Protein AF-Q3BT54-F1 (afdb_monomer)

Mean predicted aligned error: 18.48 Å

Structure (mmCIF, N/CA/C/O backbone):
data_AF-Q3BT54-F1
#
_entry.id   AF-Q3BT54-F1
#
loop_
_atom_site.group_PDB
_atom_site.id
_atom_site.type_symbol
_atom_site.label_atom_id
_atom_site.label_alt_id
_atom_site.label_comp_id
_atom_site.label_asym_id
_atom_site.label_entity_id
_atom_site.label_seq_id
_atom_site.pdbx_PDB_ins_code
_atom_site.Cartn_x
_atom_site.Cartn_y
_atom_site.Cartn_z
_atom_site.occupancy
_atom_site.B_iso_or_equiv
_atom_site.auth_seq_id
_atom_site.auth_comp_id
_atom_site.auth_asym_id
_atom_site.auth_atom_id
_atom_site.pdbx_PDB_model_num
ATOM 1 N N . MET A 1 1 ? 34.546 -23.340 -40.550 1.00 40.44 1 MET A N 1
ATOM 2 C CA . MET A 1 1 ? 34.397 -22.413 -39.408 1.00 40.44 1 MET A CA 1
ATOM 3 C C . MET A 1 1 ? 33.165 -21.555 -39.657 1.00 40.44 1 MET A C 1
ATOM 5 O O . MET A 1 1 ? 33.196 -20.710 -40.542 1.00 40.44 1 MET A O 1
ATOM 9 N N . GLN A 1 2 ? 32.051 -21.846 -38.985 1.00 49.09 2 GLN A N 1
ATOM 10 C CA . GLN A 1 2 ? 30.801 -21.098 -39.143 1.00 49.09 2 GLN A CA 1
ATOM 11 C C . GLN A 1 2 ? 30.918 -19.802 -38.326 1.00 49.09 2 GLN A C 1
ATOM 13 O O . GLN A 1 2 ? 31.061 -19.866 -37.109 1.00 49.09 2 GLN A O 1
ATOM 18 N N . GLN A 1 3 ? 30.904 -18.634 -38.974 1.00 56.16 3 GLN A N 1
ATOM 19 C CA . GLN A 1 3 ? 30.805 -17.361 -38.256 1.00 56.16 3 GLN A CA 1
ATOM 20 C C . GLN A 1 3 ? 29.418 -17.289 -37.603 1.00 56.16 3 GLN A C 1
ATOM 22 O O . GLN A 1 3 ? 28.403 -17.203 -38.295 1.00 56.16 3 GLN A O 1
ATOM 27 N N . SER A 1 4 ? 29.362 -17.360 -36.275 1.00 59.25 4 SER A N 1
ATOM 28 C CA . SER A 1 4 ? 28.161 -17.061 -35.499 1.00 59.25 4 SER A CA 1
ATOM 29 C C . SER A 1 4 ? 27.736 -15.622 -35.801 1.00 59.25 4 SER A C 1
ATOM 31 O O . SER A 1 4 ? 28.448 -14.685 -35.434 1.00 59.25 4 SER A O 1
ATOM 33 N N . ARG A 1 5 ? 26.599 -15.428 -36.485 1.00 67.94 5 ARG A N 1
ATOM 34 C CA . ARG A 1 5 ? 25.966 -14.105 -36.596 1.00 67.94 5 ARG A CA 1
ATOM 35 C C . ARG A 1 5 ? 25.713 -13.616 -35.172 1.00 67.94 5 ARG A C 1
ATOM 37 O O . ARG A 1 5 ? 24.869 -14.177 -34.480 1.00 67.94 5 ARG A O 1
ATOM 44 N N . LEU A 1 6 ? 26.472 -12.617 -34.725 1.00 74.62 6 LEU A N 1
ATOM 45 C CA . LEU A 1 6 ? 26.222 -11.964 -33.446 1.00 74.62 6 LEU A CA 1
ATOM 46 C C . LEU A 1 6 ? 24.801 -11.393 -33.473 1.00 74.62 6 LEU A C 1
ATOM 48 O O . LEU A 1 6 ? 24.475 -10.575 -34.332 1.00 74.62 6 LEU A O 1
ATOM 52 N N . TRP A 1 7 ? 23.961 -11.847 -32.547 1.00 77.25 7 TRP A N 1
ATOM 53 C CA . TRP A 1 7 ? 22.634 -11.292 -32.316 1.00 77.25 7 TRP A CA 1
ATOM 54 C C . TRP A 1 7 ? 22.782 -9.835 -31.857 1.00 77.25 7 TRP A C 1
ATOM 56 O O . TRP A 1 7 ? 23.311 -9.571 -30.780 1.00 77.25 7 TRP A O 1
ATOM 66 N N . ARG A 1 8 ? 22.374 -8.899 -32.722 1.00 78.88 8 ARG A N 1
ATOM 67 C CA . ARG A 1 8 ? 22.532 -7.437 -32.576 1.00 78.88 8 ARG A CA 1
ATOM 68 C C . ARG A 1 8 ? 21.182 -6.714 -32.729 1.00 78.88 8 ARG A C 1
ATOM 70 O O . ARG A 1 8 ? 21.063 -5.811 -33.557 1.00 78.88 8 ARG A O 1
ATOM 77 N N . PRO A 1 9 ? 20.118 -7.148 -32.029 1.00 80.94 9 PRO A N 1
ATOM 78 C CA . PRO A 1 9 ? 18.751 -6.698 -32.307 1.00 80.94 9 PRO A CA 1
ATOM 79 C C . PRO A 1 9 ? 18.585 -5.190 -32.109 1.00 80.94 9 PRO A C 1
ATOM 81 O O . PRO A 1 9 ? 17.837 -4.547 -32.837 1.00 80.94 9 PRO A O 1
ATOM 84 N N . TYR A 1 10 ? 19.317 -4.619 -31.156 1.00 86.12 10 TYR A N 1
ATOM 85 C CA . TYR A 1 10 ? 19.273 -3.204 -30.830 1.00 86.12 10 TYR A CA 1
ATOM 86 C C . TYR A 1 10 ? 20.053 -2.353 -31.845 1.00 86.12 10 TYR A C 1
ATOM 88 O O . TYR A 1 10 ? 19.569 -1.324 -32.318 1.00 86.12 10 TYR A O 1
ATOM 96 N N . GLU A 1 11 ? 21.242 -2.800 -32.252 1.00 88.44 11 GLU A N 1
ATOM 97 C CA . GLU A 1 11 ? 22.079 -2.091 -33.223 1.00 88.44 11 GLU A CA 1
ATOM 98 C C . GLU A 1 11 ? 21.520 -2.151 -34.651 1.00 88.4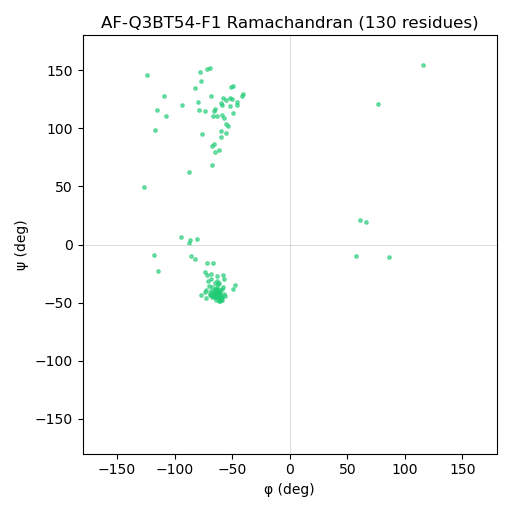4 11 GLU A C 1
ATOM 100 O O . GLU A 1 11 ? 21.915 -1.344 -35.494 1.00 88.44 11 GLU A O 1
ATOM 105 N N . THR A 1 12 ? 20.576 -3.058 -34.921 1.00 89.38 12 THR A N 1
ATOM 106 C CA . THR A 1 12 ? 19.809 -3.088 -36.176 1.00 89.38 12 THR A CA 1
ATOM 107 C 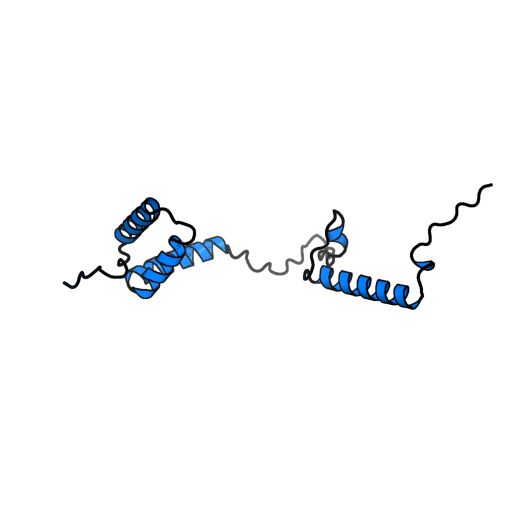C . THR A 1 12 ? 18.616 -2.130 -36.201 1.00 89.38 12 THR A C 1
ATOM 109 O O . THR A 1 12 ? 18.060 -1.894 -37.272 1.00 89.38 12 THR A O 1
ATOM 112 N N . LEU A 1 13 ? 18.215 -1.554 -35.060 1.00 88.19 13 LEU A N 1
ATOM 113 C CA . LEU A 1 13 ? 17.111 -0.591 -35.013 1.00 88.19 13 LEU A CA 1
ATOM 114 C C . LEU A 1 13 ? 17.494 0.729 -35.685 1.00 88.19 13 LEU A C 1
ATOM 116 O O . LEU A 1 13 ? 18.660 1.142 -35.669 1.00 88.19 13 LEU A O 1
ATOM 120 N N . ASN A 1 14 ? 16.477 1.417 -36.211 1.00 93.75 14 ASN A N 1
ATOM 121 C CA . ASN A 1 14 ? 16.591 2.790 -36.698 1.00 93.75 14 ASN A CA 1
ATOM 122 C C . ASN A 1 14 ? 17.249 3.677 -35.616 1.00 93.75 14 ASN A C 1
ATOM 124 O O . ASN A 1 14 ? 16.850 3.580 -34.451 1.00 93.75 14 ASN A O 1
ATOM 128 N N . PRO A 1 15 ? 18.216 4.548 -35.969 1.00 93.25 15 PRO A N 1
ATOM 129 C CA . PRO A 1 15 ? 18.877 5.439 -35.016 1.00 93.25 15 PRO A CA 1
ATOM 130 C C . PRO A 1 15 ? 17.932 6.230 -34.099 1.00 93.25 15 PRO A C 1
ATOM 132 O O . PRO A 1 15 ? 18.219 6.363 -32.913 1.00 93.25 15 PRO A O 1
ATOM 135 N N . ALA A 1 16 ? 16.790 6.705 -34.604 1.00 94.38 16 ALA A N 1
ATOM 136 C CA . ALA A 1 16 ? 15.820 7.446 -33.797 1.00 94.38 16 ALA A CA 1
ATOM 137 C C . ALA A 1 16 ? 15.135 6.554 -32.746 1.00 94.38 16 ALA A C 1
ATOM 139 O O . ALA A 1 16 ? 15.033 6.923 -31.581 1.00 94.38 16 ALA A O 1
ATOM 140 N N . VAL A 1 17 ? 14.736 5.339 -33.139 1.00 93.94 17 VAL A N 1
ATOM 141 C CA . VAL A 1 17 ? 14.136 4.343 -32.230 1.00 93.94 17 VAL A CA 1
ATOM 142 C C . VAL A 1 17 ? 15.148 3.905 -31.175 1.00 93.94 17 VAL A C 1
ATOM 144 O O . VAL A 1 17 ? 14.812 3.722 -30.009 1.00 93.94 17 VAL A O 1
ATOM 147 N N . ARG A 1 18 ? 16.409 3.772 -31.585 1.00 94.81 18 ARG A N 1
ATOM 148 C CA . ARG A 1 18 ? 17.522 3.450 -30.702 1.00 94.81 18 ARG A CA 1
ATOM 149 C C . ARG A 1 18 ? 17.692 4.506 -29.608 1.00 94.81 18 ARG A C 1
ATOM 151 O O . ARG A 1 18 ? 17.791 4.149 -28.440 1.00 94.81 18 ARG A O 1
ATOM 158 N N . LEU A 1 19 ? 17.686 5.784 -29.989 1.00 95.19 19 LEU A N 1
ATOM 159 C CA . LEU A 1 19 ? 17.779 6.900 -29.048 1.00 95.19 19 LEU A CA 1
ATOM 160 C C . LEU A 1 19 ? 16.595 6.908 -28.073 1.00 95.19 19 LEU A C 1
ATOM 162 O O . LEU A 1 19 ? 16.807 6.919 -26.866 1.00 95.19 19 LEU A O 1
ATOM 166 N N . GLN A 1 20 ? 15.370 6.790 -28.584 1.00 96.06 20 GLN A N 1
ATOM 167 C CA . GLN A 1 20 ? 14.166 6.754 -27.752 1.00 96.06 20 GLN A CA 1
ATOM 168 C C . GLN A 1 20 ? 14.182 5.588 -26.751 1.00 96.06 20 GLN A C 1
ATOM 170 O O . GLN A 1 20 ? 13.755 5.732 -25.609 1.00 96.06 20 GLN A O 1
ATOM 175 N N . MET A 1 21 ? 14.688 4.421 -27.158 1.00 94.94 21 MET A N 1
ATOM 176 C CA . MET A 1 21 ? 14.811 3.265 -26.272 1.00 94.94 21 MET A 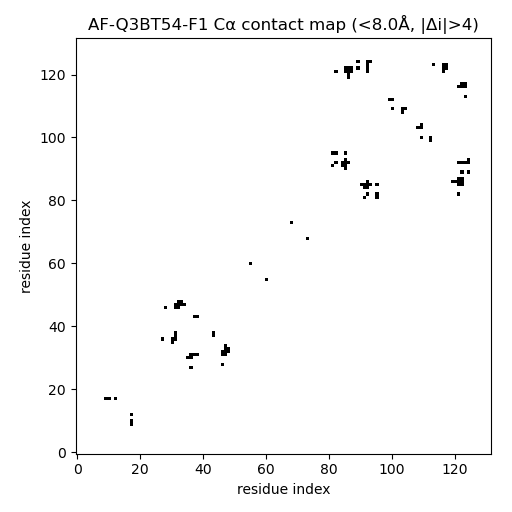CA 1
ATOM 177 C C . MET A 1 21 ? 15.844 3.497 -25.158 1.00 94.94 21 MET A C 1
ATOM 179 O O . MET A 1 21 ? 15.609 3.066 -24.030 1.00 94.94 21 MET A O 1
ATOM 183 N N . LEU A 1 22 ? 16.952 4.197 -25.438 1.00 95.06 22 LEU A N 1
ATOM 184 C CA . LEU A 1 22 ? 17.918 4.597 -24.403 1.00 95.06 22 LEU A CA 1
ATOM 185 C C . LEU A 1 22 ? 17.316 5.590 -23.420 1.00 95.06 22 LEU A C 1
ATOM 187 O O . LEU A 1 22 ? 17.494 5.432 -22.217 1.00 95.06 22 LEU A O 1
ATOM 191 N N . GLU A 1 23 ? 16.601 6.589 -23.928 1.00 96.31 23 GLU A N 1
ATOM 192 C CA . GLU A 1 23 ? 15.926 7.585 -23.099 1.00 96.31 23 GLU A CA 1
ATOM 193 C C . GLU A 1 23 ? 14.897 6.916 -22.189 1.00 96.31 23 GLU A C 1
ATOM 195 O O . GLU A 1 23 ? 14.936 7.103 -20.976 1.00 96.31 23 GLU A O 1
ATOM 200 N N . ALA A 1 24 ? 14.048 6.046 -22.744 1.00 95.31 24 ALA A N 1
ATOM 201 C CA . ALA A 1 24 ? 13.064 5.298 -21.971 1.00 95.31 24 ALA A CA 1
ATOM 202 C C . ALA A 1 24 ? 13.718 4.403 -20.905 1.00 95.31 24 ALA A C 1
ATOM 204 O O . ALA A 1 24 ? 13.239 4.347 -19.772 1.00 95.31 24 ALA A O 1
ATOM 205 N N . ALA A 1 25 ? 14.825 3.729 -21.238 1.00 93.75 25 ALA A N 1
ATOM 206 C CA . ALA A 1 25 ? 15.573 2.920 -20.280 1.00 93.75 25 ALA A CA 1
ATOM 207 C C . ALA A 1 25 ? 16.162 3.779 -19.149 1.00 93.75 25 ALA A C 1
ATOM 209 O O . ALA A 1 25 ? 16.036 3.412 -17.982 1.00 93.75 25 ALA A O 1
ATOM 210 N N . ALA A 1 26 ? 16.748 4.935 -19.473 1.00 94.31 26 ALA A N 1
ATOM 211 C CA . ALA A 1 26 ? 17.281 5.867 -18.484 1.00 94.31 26 ALA A CA 1
ATOM 212 C C . ALA A 1 26 ? 16.176 6.405 -17.561 1.00 94.31 26 ALA A C 1
ATOM 214 O O . ALA A 1 26 ? 16.323 6.362 -16.341 1.00 94.31 26 ALA A O 1
ATOM 215 N N . THR A 1 27 ? 15.039 6.831 -18.122 1.00 94.81 27 THR A N 1
ATOM 216 C CA . THR A 1 27 ? 13.882 7.291 -17.342 1.00 94.81 27 THR A CA 1
ATOM 217 C C . THR A 1 27 ? 13.353 6.195 -16.422 1.00 94.81 27 THR A C 1
ATOM 219 O O . THR A 1 27 ? 13.105 6.455 -15.248 1.00 94.81 27 THR A O 1
ATOM 222 N N . ALA A 1 28 ? 13.218 4.961 -16.916 1.00 91.81 28 ALA A N 1
ATOM 223 C CA . ALA A 1 28 ? 12.765 3.844 -16.096 1.00 91.81 28 ALA A CA 1
ATOM 224 C C . ALA A 1 28 ? 13.710 3.588 -14.913 1.00 91.81 28 ALA A C 1
ATOM 226 O O . ALA A 1 28 ? 13.235 3.433 -13.792 1.00 91.81 28 ALA A O 1
ATOM 227 N N . ILE A 1 29 ? 15.032 3.605 -15.130 1.00 90.75 29 ILE A N 1
ATOM 228 C CA . ILE A 1 29 ? 16.024 3.452 -14.053 1.00 90.75 29 ILE A CA 1
ATOM 229 C C . ILE A 1 29 ? 15.844 4.548 -12.994 1.00 90.75 29 ILE A C 1
ATOM 231 O O . ILE A 1 29 ? 15.747 4.224 -11.812 1.00 90.75 29 ILE A O 1
ATOM 235 N N . SER A 1 30 ? 15.712 5.815 -13.401 1.00 90.12 30 SER A N 1
ATOM 236 C CA . SER A 1 30 ? 15.491 6.927 -12.466 1.00 90.12 30 SER A CA 1
ATOM 237 C C . SER A 1 30 ? 14.196 6.781 -11.658 1.00 90.12 30 SER A C 1
ATOM 239 O O . SER A 1 30 ? 14.186 7.063 -10.463 1.00 90.12 30 SER A O 1
ATOM 241 N N . LEU A 1 31 ? 13.107 6.304 -12.271 1.00 91.00 31 LEU A N 1
ATOM 242 C CA . LEU A 1 31 ? 11.834 6.077 -11.573 1.00 91.00 31 LEU A CA 1
ATOM 243 C C . LEU A 1 31 ? 11.906 4.899 -10.585 1.00 91.00 31 LEU A C 1
ATOM 245 O O . LEU A 1 31 ? 11.308 4.949 -9.509 1.00 91.00 31 LEU A O 1
ATOM 249 N N . ILE A 1 32 ? 12.655 3.845 -10.921 1.00 90.31 32 ILE A N 1
ATOM 250 C CA . ILE A 1 32 ? 12.884 2.699 -10.028 1.00 90.31 32 ILE A CA 1
ATOM 251 C C . ILE A 1 32 ? 13.747 3.109 -8.827 1.00 90.31 32 ILE A C 1
ATOM 253 O O . ILE A 1 32 ? 13.486 2.689 -7.690 1.00 90.31 32 ILE A O 1
ATOM 257 N N . GLU A 1 33 ? 14.757 3.948 -9.063 1.00 86.25 33 GLU A N 1
ATOM 258 C CA . GLU A 1 33 ? 15.649 4.463 -8.026 1.00 86.25 33 GLU A CA 1
ATOM 259 C C . GLU A 1 33 ? 14.856 5.174 -6.919 1.00 86.25 33 GLU A C 1
ATOM 261 O O . GLU A 1 33 ? 15.049 4.875 -5.738 1.00 86.25 33 GLU A O 1
ATOM 266 N N . VAL A 1 34 ? 13.883 6.010 -7.300 1.00 87.44 34 VAL A N 1
ATOM 267 C CA . VAL A 1 34 ? 13.001 6.744 -6.372 1.00 87.44 34 VAL A CA 1
ATOM 268 C C . VAL A 1 34 ? 11.758 5.959 -5.925 1.00 87.44 34 VAL A C 1
ATOM 270 O O . VAL A 1 34 ? 10.940 6.489 -5.179 1.00 87.44 34 VAL A O 1
ATOM 273 N N . ARG A 1 35 ? 11.628 4.686 -6.331 1.00 84.94 35 ARG A N 1
ATOM 274 C CA . ARG A 1 35 ? 10.497 3.781 -6.020 1.00 84.94 35 ARG A CA 1
ATOM 275 C C . ARG A 1 35 ? 9.130 4.243 -6.534 1.00 84.94 35 ARG A C 1
ATOM 277 O O . ARG A 1 35 ? 8.115 3.758 -6.042 1.00 84.94 35 ARG A O 1
ATOM 284 N N . ASP A 1 36 ? 9.097 5.113 -7.537 1.00 88.75 36 ASP A N 1
ATOM 285 C CA . ASP A 1 36 ? 7.845 5.542 -8.173 1.00 88.75 36 ASP A CA 1
ATOM 286 C C . ASP A 1 36 ? 7.228 4.408 -9.011 1.00 88.75 36 ASP A C 1
ATOM 288 O O . ASP A 1 36 ? 6.011 4.239 -9.069 1.00 88.75 36 ASP A O 1
ATOM 292 N N . ILE A 1 37 ? 8.081 3.545 -9.580 1.00 87.50 37 ILE A N 1
ATOM 293 C CA . ILE A 1 37 ? 7.668 2.299 -10.234 1.00 87.50 37 ILE A CA 1
ATOM 294 C C . ILE A 1 37 ? 8.387 1.090 -9.629 1.00 87.50 37 ILE A C 1
ATOM 296 O O . ILE A 1 37 ? 9.556 1.157 -9.243 1.00 87.50 37 ILE A O 1
ATOM 300 N N . SER A 1 38 ? 7.687 -0.047 -9.577 1.00 84.25 38 SER A N 1
ATOM 301 C CA . SER A 1 38 ? 8.239 -1.323 -9.112 1.00 84.25 38 SER A CA 1
ATOM 302 C C . SER A 1 38 ? 8.439 -2.265 -10.302 1.00 84.25 38 SER A C 1
ATOM 304 O O . SER A 1 38 ? 7.449 -2.711 -10.892 1.00 84.25 38 SER A O 1
ATOM 306 N N . PRO A 1 39 ? 9.688 -2.561 -10.699 1.00 83.81 39 PRO A N 1
ATOM 307 C CA . PRO A 1 39 ? 9.932 -3.428 -11.836 1.00 83.81 39 PRO A CA 1
ATOM 308 C C . PRO A 1 39 ? 9.700 -4.897 -11.443 1.00 83.81 39 PRO A C 1
ATOM 310 O O . PRO A 1 39 ? 10.076 -5.312 -10.343 1.00 83.81 39 PRO A O 1
ATOM 313 N N . PRO A 1 40 ? 9.102 -5.714 -12.325 1.00 80.00 40 PRO A N 1
ATOM 314 C CA . PRO A 1 40 ? 8.998 -7.149 -12.104 1.00 80.00 40 PRO A CA 1
ATOM 315 C C . PRO A 1 40 ? 10.367 -7.828 -12.277 1.00 80.00 40 PRO A C 1
ATOM 317 O O . PRO A 1 40 ? 11.198 -7.390 -13.071 1.00 80.00 40 PRO A O 1
ATOM 320 N N . GLY A 1 41 ? 10.583 -8.943 -11.578 1.00 83.44 41 GLY A N 1
ATOM 321 C CA . GLY A 1 41 ? 11.764 -9.797 -11.744 1.00 83.44 41 GLY A CA 1
ATOM 322 C C . GLY A 1 41 ? 12.670 -9.866 -10.514 1.00 83.44 41 GLY A C 1
ATOM 323 O O . GLY A 1 41 ? 12.715 -8.963 -9.685 1.00 83.44 41 GLY A O 1
ATOM 324 N N . GLU A 1 42 ? 13.415 -10.965 -10.403 1.00 85.75 42 GLU A N 1
ATOM 325 C CA . GLU A 1 42 ? 14.260 -11.288 -9.241 1.00 85.75 42 GLU A CA 1
ATOM 326 C C . GLU A 1 42 ? 15.322 -10.214 -8.950 1.00 85.75 42 GLU A C 1
ATOM 328 O O . GLU A 1 42 ? 15.584 -9.865 -7.799 1.00 85.75 42 GLU A O 1
ATOM 333 N N . HIS A 1 43 ? 15.868 -9.624 -10.014 1.00 83.06 43 HIS A N 1
ATOM 334 C CA . HIS A 1 43 ? 16.958 -8.650 -9.963 1.00 83.06 43 HIS A CA 1
ATOM 335 C C . HIS A 1 43 ? 16.484 -7.191 -9.947 1.00 83.06 43 HIS A C 1
ATOM 337 O O . HIS A 1 43 ? 17.310 -6.283 -9.993 1.00 83.06 43 HIS A O 1
ATOM 343 N N . ALA A 1 44 ? 15.172 -6.945 -9.841 1.00 82.25 44 ALA A N 1
ATOM 344 C CA . ALA A 1 44 ? 14.575 -5.611 -9.710 1.00 82.25 44 ALA A CA 1
ATOM 345 C C . ALA A 1 44 ? 15.279 -4.745 -8.652 1.00 82.25 44 ALA A C 1
ATOM 347 O O . ALA A 1 44 ? 15.454 -3.539 -8.819 1.00 82.25 44 ALA A O 1
ATOM 348 N N . LYS A 1 45 ? 15.735 -5.401 -7.582 1.00 81.31 45 LYS A N 1
ATOM 349 C CA . LYS A 1 45 ? 16.414 -4.780 -6.448 1.00 81.31 45 LYS A CA 1
ATOM 350 C C . LYS A 1 45 ? 17.785 -4.182 -6.781 1.00 81.31 45 LYS A C 1
ATOM 352 O O . LYS A 1 45 ? 18.286 -3.414 -5.976 1.00 81.31 45 LYS A O 1
ATOM 357 N N . LEU A 1 46 ? 18.403 -4.515 -7.919 1.00 85.62 46 LEU A N 1
ATOM 358 C CA . LEU A 1 46 ? 19.703 -3.953 -8.323 1.00 85.62 46 LEU A CA 1
ATOM 359 C C . LEU A 1 46 ? 19.604 -2.500 -8.800 1.00 85.62 46 LEU A C 1
ATOM 361 O O . LEU A 1 46 ? 20.589 -1.776 -8.761 1.00 85.62 46 LEU A O 1
ATOM 365 N N . PHE A 1 47 ? 18.422 -2.081 -9.250 1.00 84.81 47 PHE A N 1
ATOM 366 C CA . PHE A 1 47 ? 18.155 -0.709 -9.696 1.00 84.81 47 PHE A CA 1
ATOM 367 C C . PHE A 1 47 ? 17.736 0.212 -8.547 1.00 84.81 47 PHE A C 1
ATOM 369 O O . PHE A 1 47 ? 17.398 1.375 -8.745 1.00 84.81 47 PHE A O 1
ATOM 376 N N . TRP A 1 48 ? 17.697 -0.327 -7.335 1.00 84.00 48 TRP A N 1
ATOM 377 C CA . TRP A 1 48 ? 17.465 0.446 -6.136 1.00 84.00 48 TRP A CA 1
ATOM 378 C C . TRP A 1 48 ? 18.740 1.174 -5.733 1.00 84.00 48 TRP A C 1
ATOM 380 O O . TRP A 1 48 ? 19.833 0.652 -5.937 1.00 84.00 48 TRP A O 1
ATOM 390 N N . SER A 1 49 ? 18.596 2.354 -5.121 1.00 76.94 49 SER A N 1
ATOM 391 C CA . SER A 1 49 ? 19.733 3.059 -4.529 1.00 76.94 49 SER A CA 1
ATOM 392 C C . SER A 1 49 ? 20.533 2.110 -3.644 1.00 76.94 49 SER A C 1
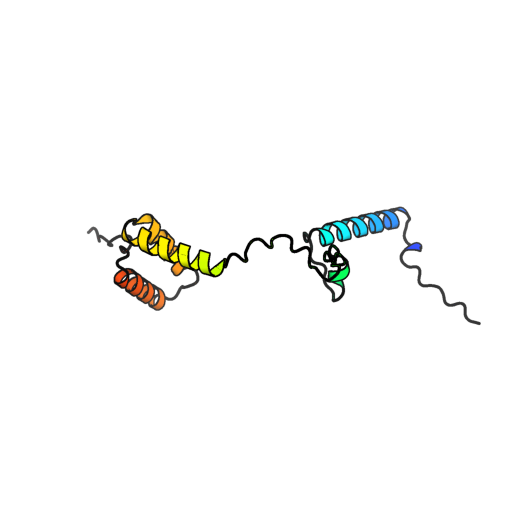ATOM 394 O O . SER A 1 49 ? 19.944 1.336 -2.877 1.00 76.94 49 SER A O 1
ATOM 396 N N . GLU A 1 50 ? 21.858 2.182 -3.772 1.00 72.88 50 GLU A N 1
ATOM 397 C CA . GLU A 1 50 ? 22.774 1.360 -2.994 1.00 72.88 50 GLU A CA 1
ATOM 398 C C . GLU A 1 50 ? 22.393 1.469 -1.508 1.00 72.88 50 GLU A C 1
ATOM 400 O O . GLU A 1 50 ? 22.266 2.584 -0.980 1.00 72.88 50 GLU A O 1
ATOM 405 N N . PRO A 1 51 ? 22.149 0.337 -0.820 1.00 67.62 51 PRO A N 1
ATOM 406 C CA . PRO A 1 51 ? 22.007 0.363 0.622 1.00 67.62 51 PRO A CA 1
ATOM 407 C C . PRO A 1 51 ? 23.276 1.006 1.154 1.00 67.62 51 PRO A C 1
ATOM 409 O O . PRO A 1 51 ? 24.351 0.524 0.827 1.00 67.62 51 PRO A O 1
ATOM 412 N N . GLN A 1 52 ? 23.161 2.082 1.931 1.00 65.81 52 GLN A N 1
ATOM 413 C CA . GLN A 1 52 ? 24.310 2.798 2.481 1.00 65.81 52 GLN A CA 1
ATOM 414 C C . GLN A 1 52 ? 25.124 1.865 3.393 1.00 65.81 52 GLN A C 1
ATOM 416 O O . GLN A 1 52 ? 24.993 1.882 4.616 1.00 65.81 52 GLN A O 1
ATOM 421 N N . THR A 1 53 ? 25.972 1.027 2.805 1.00 59.59 53 THR A N 1
ATOM 422 C CA . THR A 1 53 ? 26.986 0.230 3.476 1.00 59.59 53 THR A CA 1
ATOM 423 C C . THR A 1 53 ? 28.218 1.103 3.574 1.00 59.59 53 THR A C 1
ATOM 425 O O . THR A 1 53 ? 29.264 0.809 3.001 1.00 59.59 53 THR A O 1
ATOM 428 N N . GLY A 1 54 ? 28.087 2.222 4.291 1.00 57.81 54 GLY A N 1
ATOM 429 C CA . GLY A 1 54 ? 29.262 2.930 4.766 1.00 57.81 54 GLY A CA 1
ATOM 430 C C . GLY A 1 54 ? 30.127 1.907 5.490 1.00 5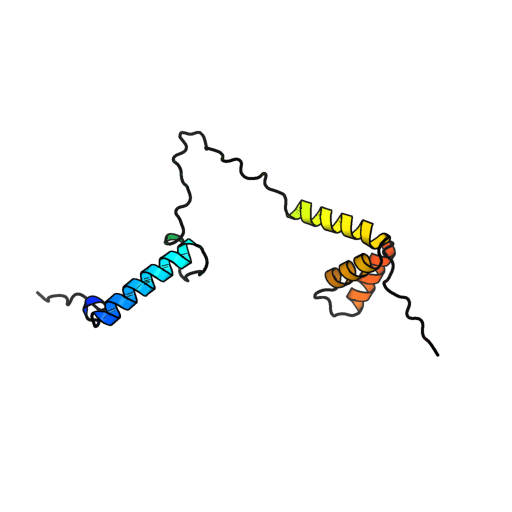7.81 54 GLY A C 1
ATOM 431 O O . GLY A 1 54 ? 29.623 1.176 6.344 1.00 57.81 54 GLY A O 1
ATOM 432 N N . PHE A 1 55 ? 31.396 1.792 5.104 1.00 55.41 55 PHE A N 1
ATOM 433 C CA . PHE A 1 55 ? 32.345 0.933 5.794 1.00 55.41 55 PHE A CA 1
ATOM 434 C C . PHE A 1 55 ? 32.421 1.428 7.240 1.00 55.41 55 PHE A C 1
ATOM 436 O O . PHE A 1 55 ? 33.055 2.436 7.550 1.00 55.41 55 PHE A O 1
ATOM 443 N N . THR A 1 56 ? 31.685 0.772 8.129 1.00 57.44 56 THR A N 1
ATOM 444 C CA . THR A 1 56 ? 31.753 1.068 9.551 1.00 57.44 56 THR A CA 1
ATOM 445 C C . THR A 1 56 ? 33.083 0.484 9.998 1.00 57.44 56 THR A C 1
ATOM 447 O O . THR A 1 56 ? 33.309 -0.717 9.869 1.00 57.44 56 THR A O 1
ATOM 450 N N . SER A 1 57 ? 34.020 1.331 10.425 1.00 53.84 57 SER A N 1
ATOM 451 C CA . SER A 1 57 ? 35.292 0.897 11.014 1.00 53.84 57 SER A CA 1
ATOM 452 C C . SER A 1 57 ? 34.997 0.226 12.360 1.00 53.84 57 SER A C 1
ATOM 454 O O . SER A 1 57 ? 35.166 0.844 13.403 1.00 53.84 57 SER A O 1
ATOM 456 N N . GLY A 1 58 ? 34.348 -0.946 12.353 1.00 54.75 58 GLY A N 1
ATOM 457 C CA . GLY A 1 58 ? 33.794 -1.648 13.524 1.00 54.75 58 GLY A CA 1
ATOM 458 C C . GLY A 1 58 ? 32.774 -0.864 14.370 1.00 54.75 58 GLY A C 1
ATOM 459 O O . GLY A 1 58 ? 32.126 -1.429 15.245 1.00 54.75 58 GLY A O 1
ATOM 460 N N . LEU A 1 59 ? 32.611 0.429 14.115 1.00 55.72 59 LEU A N 1
ATOM 461 C CA . LEU A 1 59 ? 31.765 1.364 14.823 1.00 55.72 59 LEU A CA 1
ATOM 462 C C . LEU A 1 59 ? 30.736 1.835 13.818 1.00 55.72 59 LEU A C 1
ATOM 464 O O . LEU A 1 59 ? 31.009 2.688 12.971 1.00 55.72 59 LEU A O 1
ATOM 468 N N . SER A 1 60 ? 29.557 1.222 13.883 1.00 51.53 60 SER A N 1
ATOM 469 C CA . SER A 1 60 ? 28.386 1.730 13.189 1.00 51.53 60 SER A CA 1
ATOM 470 C C . SER A 1 60 ? 28.270 3.212 13.507 1.00 51.53 60 SER A C 1
ATOM 472 O O . SER A 1 60 ? 27.998 3.567 14.655 1.00 51.53 60 SER A O 1
ATOM 474 N N . ALA A 1 61 ? 28.452 4.071 12.500 1.00 54.97 61 ALA A N 1
ATOM 475 C CA . ALA A 1 61 ? 27.956 5.435 12.542 1.00 54.97 61 ALA A CA 1
ATOM 476 C C . ALA A 1 61 ? 26.434 5.311 12.564 1.00 54.97 61 ALA A C 1
ATOM 478 O O . ALA A 1 61 ? 25.755 5.352 11.542 1.00 54.97 61 ALA A O 1
ATOM 479 N N . LYS A 1 62 ? 25.917 5.012 13.756 1.00 53.22 62 LYS A N 1
ATOM 480 C CA . LYS A 1 62 ? 24.511 5.016 14.087 1.00 53.22 62 LYS A CA 1
ATOM 481 C C . LYS A 1 62 ? 24.132 6.484 13.958 1.00 53.22 62 LYS A C 1
ATOM 483 O O . LYS A 1 62 ? 24.175 7.231 14.931 1.00 53.22 62 LYS A O 1
ATOM 488 N N . THR A 1 63 ? 23.782 6.906 12.741 1.00 56.41 63 THR A N 1
ATOM 489 C CA . THR A 1 63 ? 22.751 7.928 12.605 1.00 56.41 63 THR A CA 1
ATOM 490 C C . THR A 1 63 ? 21.692 7.541 13.629 1.00 56.41 63 THR A C 1
ATOM 492 O O . THR A 1 63 ? 21.357 6.349 13.698 1.00 56.41 63 THR A O 1
ATOM 495 N N . PRO A 1 64 ? 21.261 8.451 14.521 1.00 49.88 64 PRO A N 1
ATOM 496 C CA . PRO A 1 64 ? 20.172 8.142 15.420 1.00 49.88 64 PRO A CA 1
ATOM 497 C C . PRO A 1 64 ? 19.034 7.683 14.524 1.00 49.88 64 PRO A C 1
ATOM 499 O O . PRO A 1 64 ? 18.414 8.482 13.826 1.00 49.88 64 PRO A O 1
ATOM 502 N N . LYS A 1 65 ? 18.835 6.362 14.454 1.00 54.31 65 LYS A N 1
ATOM 503 C CA . LYS A 1 65 ? 17.618 5.784 13.925 1.00 54.31 65 LYS A CA 1
ATOM 504 C C . LYS A 1 65 ? 16.572 6.535 14.739 1.00 54.31 65 LYS A C 1
ATOM 506 O O . LYS A 1 65 ? 16.711 6.475 15.969 1.00 54.31 65 LYS A O 1
ATOM 511 N N . PRO A 1 66 ? 15.661 7.319 14.122 1.00 58.16 66 PRO A N 1
ATOM 512 C CA . PRO A 1 66 ? 14.567 7.892 14.892 1.00 58.16 66 PRO A CA 1
ATOM 513 C C . PRO A 1 66 ? 14.065 6.730 15.728 1.00 58.16 66 PRO A C 1
ATOM 515 O O . PRO A 1 66 ? 13.906 5.634 15.165 1.00 58.16 66 PRO A O 1
ATOM 518 N N . GLU A 1 67 ? 14.062 6.909 17.058 1.00 62.09 67 GLU A N 1
ATOM 519 C CA . GLU A 1 67 ? 13.735 5.829 17.990 1.00 62.09 67 GLU A CA 1
ATOM 520 C C . GLU A 1 67 ? 12.579 5.071 17.372 1.00 62.09 67 GLU A C 1
ATOM 522 O O . GLU A 1 67 ? 11.691 5.760 16.863 1.00 62.09 67 GLU A O 1
ATOM 527 N N . PRO A 1 68 ? 12.641 3.730 17.256 1.00 59.06 68 PRO A N 1
ATOM 528 C CA . PRO A 1 68 ? 11.586 2.980 16.606 1.00 59.06 68 PRO A CA 1
ATOM 529 C C . PRO A 1 68 ? 10.306 3.346 17.334 1.00 59.06 68 PRO A C 1
ATOM 531 O O . PRO A 1 68 ? 10.032 2.845 18.419 1.00 59.06 68 PRO A O 1
ATOM 534 N N . VAL A 1 69 ? 9.590 4.319 16.773 1.00 64.75 69 VAL A N 1
ATOM 535 C CA . VAL A 1 69 ? 8.334 4.771 17.307 1.00 64.75 69 VAL A CA 1
ATOM 536 C C . VAL A 1 69 ? 7.515 3.536 17.103 1.00 64.75 69 VAL A C 1
ATOM 538 O O . VAL A 1 69 ? 7.351 3.074 15.970 1.00 64.75 69 VAL A O 1
ATOM 541 N N . ASP A 1 70 ? 7.101 2.940 18.206 1.00 79.12 70 ASP A N 1
ATOM 542 C CA . ASP A 1 70 ? 6.179 1.840 18.142 1.00 79.12 70 ASP A CA 1
ATOM 543 C C . ASP A 1 70 ? 4.861 2.442 17.643 1.00 79.12 70 ASP A C 1
ATOM 545 O O . ASP A 1 70 ? 4.019 2.922 18.398 1.00 79.12 70 ASP A O 1
ATOM 549 N N . HIS A 1 71 ? 4.752 2.555 16.317 1.00 78.50 71 HIS A N 1
ATOM 550 C CA . HIS A 1 71 ? 3.615 3.137 15.621 1.00 78.50 71 HIS A CA 1
ATOM 551 C C . HIS A 1 71 ? 2.340 2.387 15.996 1.00 78.50 71 HIS A C 1
ATOM 553 O O . HIS A 1 71 ? 1.261 2.974 15.981 1.00 78.50 71 HIS A O 1
ATOM 559 N N . TRP A 1 72 ? 2.479 1.119 16.385 1.00 82.06 72 TRP A N 1
ATOM 560 C CA . TRP A 1 72 ? 1.403 0.314 16.917 1.00 82.06 72 TRP A CA 1
ATOM 561 C C . TRP A 1 72 ? 1.021 0.743 18.333 1.00 82.06 72 TRP A C 1
ATOM 563 O O . TRP A 1 72 ? -0.155 0.979 18.589 1.00 82.06 72 TRP A O 1
ATOM 573 N N . GLN A 1 73 ? 1.988 0.964 19.226 1.00 86.25 73 GLN A N 1
ATOM 574 C CA . GLN A 1 73 ? 1.709 1.521 20.554 1.00 86.25 73 GLN A CA 1
ATOM 575 C C . GLN A 1 73 ? 1.084 2.923 20.474 1.00 86.25 73 GLN A C 1
ATOM 577 O O . GLN A 1 73 ? 0.123 3.208 21.186 1.00 86.25 73 GLN A O 1
ATOM 582 N N . ARG A 1 74 ? 1.565 3.782 19.565 1.00 84.69 74 ARG A N 1
ATOM 583 C CA . ARG A 1 74 ? 0.970 5.106 19.315 1.00 84.69 74 ARG A CA 1
ATOM 584 C C . ARG A 1 74 ? -0.455 4.994 18.771 1.00 84.69 74 ARG A C 1
ATOM 586 O O . ARG A 1 74 ? -1.311 5.776 19.165 1.00 84.69 74 ARG A O 1
ATOM 593 N N . ALA A 1 75 ? -0.716 4.031 17.888 1.00 84.94 75 ALA A N 1
ATOM 594 C CA . ALA A 1 75 ? -2.062 3.775 17.388 1.00 84.94 75 ALA A CA 1
ATOM 595 C C . ALA A 1 75 ? -2.996 3.279 18.502 1.00 84.94 75 ALA A C 1
ATOM 597 O O . ALA A 1 75 ? -4.112 3.774 18.610 1.00 84.94 75 ALA A O 1
ATOM 598 N N . ILE A 1 76 ? -2.536 2.362 19.361 1.00 85.56 76 ILE A N 1
ATOM 599 C CA . ILE A 1 76 ? -3.301 1.895 20.528 1.00 85.56 76 ILE A CA 1
ATOM 600 C C . ILE A 1 76 ? -3.630 3.067 21.457 1.00 85.56 76 ILE A C 1
ATOM 602 O O . ILE A 1 76 ? -4.775 3.200 21.876 1.00 85.56 76 ILE A O 1
ATOM 606 N N . GLN A 1 77 ? -2.658 3.939 21.734 1.00 89.00 77 GLN A N 1
ATOM 607 C CA . GLN A 1 77 ? -2.871 5.117 22.572 1.00 89.00 77 GLN A CA 1
ATOM 608 C C . GLN A 1 77 ? -3.888 6.090 21.962 1.00 89.00 77 GLN A C 1
ATOM 610 O O . GLN A 1 77 ? -4.797 6.527 22.656 1.00 89.00 77 GLN A O 1
ATOM 615 N N . ALA A 1 78 ? -3.807 6.356 20.656 1.00 87.62 78 ALA A N 1
ATOM 616 C CA . ALA A 1 78 ? -4.785 7.199 19.969 1.00 87.62 78 ALA A CA 1
ATOM 617 C C . ALA A 1 78 ? -6.207 6.605 20.000 1.00 87.62 78 ALA A C 1
ATOM 619 O O . ALA A 1 78 ? -7.184 7.345 20.073 1.00 87.62 78 ALA A O 1
ATOM 620 N N . ILE A 1 79 ? -6.338 5.273 19.959 1.00 87.19 79 ILE A N 1
ATOM 621 C CA . ILE A 1 79 ? -7.635 4.595 20.099 1.00 87.19 79 ILE A CA 1
ATOM 622 C C . ILE A 1 79 ? -8.168 4.730 21.531 1.00 87.19 79 ILE A C 1
ATOM 624 O O . ILE A 1 79 ? -9.359 4.980 21.702 1.00 87.19 79 ILE A O 1
ATOM 628 N N . ASP A 1 80 ? -7.315 4.583 22.547 1.00 87.62 80 ASP A N 1
ATOM 629 C CA . ASP A 1 80 ? -7.698 4.753 23.956 1.00 87.62 80 ASP A CA 1
ATOM 630 C C . ASP A 1 80 ? -8.170 6.188 24.241 1.00 87.62 80 ASP A C 1
ATOM 632 O O . ASP A 1 80 ? -9.250 6.396 24.796 1.00 87.62 80 ASP A O 1
ATOM 636 N N . GLU A 1 81 ? -7.433 7.184 23.742 1.00 88.44 81 GLU A N 1
ATOM 637 C CA . GLU A 1 81 ? -7.821 8.595 23.813 1.00 88.44 81 GLU A CA 1
ATOM 638 C C . GLU A 1 81 ? -9.161 8.849 23.113 1.00 88.44 81 GLU A C 1
ATOM 640 O O . GLU A 1 81 ? -10.054 9.458 23.702 1.00 88.44 81 GLU A O 1
ATOM 645 N N . ALA A 1 82 ? -9.357 8.304 21.907 1.00 87.06 82 ALA A N 1
ATOM 646 C CA . ALA A 1 82 ? -10.620 8.425 21.186 1.00 87.06 82 ALA A CA 1
ATOM 647 C C . ALA A 1 82 ? -11.795 7.760 21.927 1.00 87.06 82 ALA A C 1
ATOM 649 O O . ALA A 1 82 ? -12.921 8.241 21.832 1.00 87.06 82 ALA A O 1
ATOM 650 N N . ILE A 1 83 ? -11.569 6.678 22.684 1.00 85.94 83 ILE A N 1
ATOM 651 C CA . ILE A 1 83 ? -12.593 6.053 23.540 1.00 85.94 83 ILE A CA 1
ATOM 652 C C . ILE A 1 83 ? -12.944 6.966 24.721 1.00 85.94 83 ILE A C 1
ATOM 654 O O . ILE A 1 83 ? -14.123 7.123 25.044 1.00 85.94 83 ILE A O 1
ATOM 658 N N . ILE A 1 84 ? -11.946 7.578 25.366 1.00 88.00 84 ILE A N 1
ATOM 659 C CA . ILE A 1 84 ? -12.155 8.524 26.474 1.00 88.00 84 ILE A CA 1
ATOM 660 C C . ILE A 1 84 ? -12.913 9.765 25.987 1.00 88.00 84 ILE A C 1
ATOM 662 O O . ILE A 1 84 ? -13.851 10.218 26.651 1.00 88.00 84 ILE A O 1
ATOM 666 N N . GLU A 1 85 ? -12.543 10.293 24.822 1.00 85.00 85 GLU A N 1
ATOM 667 C CA . GLU A 1 85 ? -13.199 11.438 24.193 1.00 85.00 85 GLU A CA 1
ATOM 668 C C . GLU A 1 85 ? -14.620 11.087 23.744 1.00 85.00 85 GLU A C 1
ATOM 670 O O . GLU A 1 85 ? -15.559 11.803 24.084 1.00 85.00 85 GLU A O 1
ATOM 675 N N . ALA A 1 86 ? -14.820 9.929 23.108 1.00 87.50 86 ALA A N 1
ATOM 676 C CA . ALA A 1 86 ? -16.134 9.449 22.686 1.00 87.50 86 ALA A CA 1
ATOM 677 C C . ALA A 1 86 ? -17.142 9.340 23.841 1.00 87.50 86 ALA A C 1
ATOM 679 O O . ALA A 1 86 ? -18.335 9.516 23.615 1.00 87.50 86 ALA A O 1
ATOM 680 N N . ARG A 1 87 ? -16.701 9.080 25.081 1.00 83.94 87 ARG A N 1
ATOM 681 C CA . ARG A 1 87 ? -17.589 9.074 26.264 1.00 83.94 87 ARG A CA 1
ATOM 682 C C . ARG A 1 87 ? -18.221 10.441 26.545 1.00 83.94 87 ARG A C 1
ATOM 6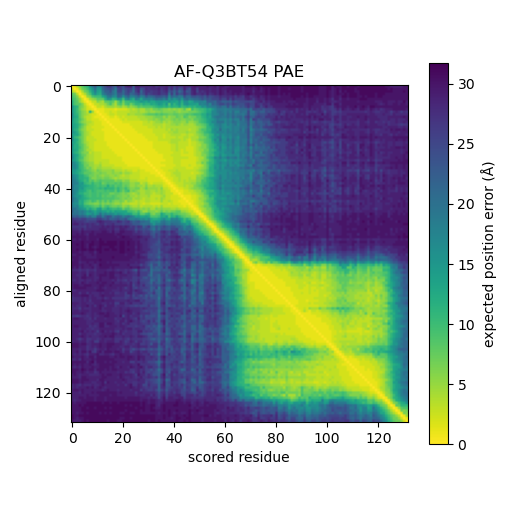84 O O . ARG A 1 87 ? -19.298 10.494 27.136 1.00 83.94 87 ARG A O 1
ATOM 691 N N . HIS A 1 88 ? -17.565 11.527 26.141 1.00 84.50 88 HIS A N 1
ATOM 692 C CA . HIS A 1 88 ? -17.963 12.902 26.451 1.00 84.50 88 HIS A CA 1
ATOM 693 C C . HIS A 1 88 ? -18.382 13.701 25.206 1.00 84.50 88 HIS A C 1
ATOM 695 O O . HIS A 1 88 ? -19.151 14.651 25.341 1.00 84.50 88 HIS A O 1
ATOM 701 N N . ASP A 1 89 ? -17.934 13.301 24.011 1.00 83.25 89 ASP A N 1
ATOM 702 C CA . ASP A 1 89 ? -18.268 13.928 22.734 1.00 83.25 89 ASP A CA 1
ATOM 703 C C . ASP A 1 89 ? -19.071 12.986 21.806 1.00 83.25 89 ASP A C 1
ATOM 705 O O . ASP A 1 89 ? -18.560 11.957 21.342 1.00 83.25 89 ASP A O 1
ATOM 709 N N . PRO A 1 90 ? -20.335 13.326 21.484 1.00 80.00 90 PRO A N 1
ATOM 710 C CA . PRO A 1 90 ? -21.179 12.493 20.633 1.00 80.00 90 PRO A CA 1
ATOM 711 C C . PRO A 1 90 ? -20.715 12.421 19.169 1.00 80.00 90 PRO A C 1
ATOM 713 O O . PRO A 1 90 ? -21.035 11.437 18.496 1.00 80.00 90 PRO A O 1
ATOM 716 N N . GLU A 1 91 ? -19.984 13.413 18.651 1.00 82.25 91 GLU A N 1
ATOM 717 C CA . GLU A 1 91 ? -19.463 13.372 17.274 1.00 82.25 91 GLU A CA 1
ATOM 718 C C . GLU A 1 91 ? -18.288 12.388 17.154 1.00 82.25 91 GLU A C 1
ATOM 720 O O . GLU A 1 91 ? -18.233 11.576 16.220 1.00 82.25 91 GLU A O 1
ATOM 725 N N . THR A 1 92 ? -17.402 12.372 18.149 1.00 84.81 92 THR A N 1
ATOM 726 C CA . THR A 1 92 ? -16.304 11.404 18.262 1.00 84.81 92 THR 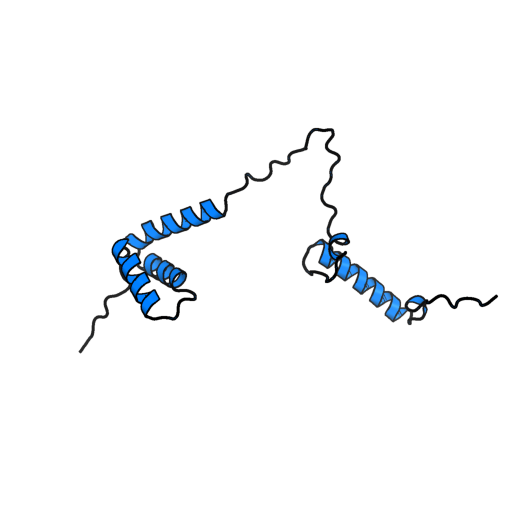A CA 1
ATOM 727 C C . THR A 1 92 ? -16.833 9.985 18.454 1.00 84.81 92 THR A C 1
ATOM 729 O O . THR A 1 92 ? -16.374 9.064 17.777 1.00 84.81 92 THR A O 1
ATOM 732 N N . ALA A 1 93 ? -17.882 9.795 19.265 1.00 83.81 93 ALA A N 1
ATOM 733 C CA . ALA A 1 93 ? -18.564 8.504 19.401 1.00 83.81 93 ALA A CA 1
ATOM 734 C C . ALA A 1 93 ? -19.092 7.963 18.060 1.00 83.81 93 ALA A C 1
ATOM 736 O O . ALA A 1 93 ? -18.933 6.776 17.755 1.00 83.81 93 ALA A O 1
ATOM 737 N N . ARG A 1 94 ? -19.689 8.830 17.227 1.00 82.25 94 ARG A N 1
ATOM 738 C CA . ARG A 1 94 ? -20.172 8.457 15.885 1.00 82.25 94 ARG A CA 1
ATOM 739 C C . ARG A 1 94 ? -19.029 8.087 14.952 1.00 82.25 94 ARG A C 1
ATOM 741 O O . ARG A 1 94 ? -19.117 7.073 14.262 1.00 82.25 94 ARG A O 1
ATOM 748 N N . SER A 1 95 ? -17.965 8.883 14.949 1.00 84.75 95 SER A N 1
ATOM 749 C CA . SER A 1 95 ? -16.785 8.649 14.113 1.00 84.75 95 SER A CA 1
ATOM 750 C C . SER A 1 95 ? -16.091 7.335 14.482 1.00 84.75 95 SER A C 1
ATOM 752 O O . SER A 1 95 ? -15.770 6.530 13.605 1.00 84.75 95 SER A O 1
ATOM 754 N N . LEU A 1 96 ? -15.957 7.054 15.781 1.00 86.38 96 LEU A N 1
ATOM 755 C CA . LEU A 1 96 ? -15.391 5.809 16.291 1.00 86.38 96 LEU A CA 1
ATOM 756 C C . LEU A 1 96 ? -16.270 4.597 15.944 1.00 86.38 96 LEU A C 1
ATOM 758 O O . LEU A 1 96 ? -15.757 3.551 15.546 1.00 86.38 96 LEU A O 1
ATOM 762 N N . PHE A 1 97 ? -17.597 4.736 16.023 1.00 83.94 97 PHE A N 1
ATOM 763 C CA . PHE A 1 97 ? -18.525 3.682 15.608 1.00 83.94 97 PHE A CA 1
ATOM 764 C C . PHE A 1 97 ? -18.456 3.415 14.096 1.00 83.94 97 PHE A C 1
ATOM 766 O O . PHE A 1 97 ? -18.457 2.257 13.675 1.00 83.94 97 PHE A O 1
ATOM 773 N N . ALA A 1 98 ? -18.359 4.458 13.265 1.00 85.50 98 ALA A N 1
ATOM 774 C CA . ALA A 1 98 ? -18.199 4.327 11.815 1.00 85.50 98 ALA A CA 1
ATOM 775 C C . ALA A 1 98 ? -16.892 3.605 11.450 1.00 85.50 98 ALA A C 1
ATOM 777 O O . ALA A 1 98 ? -16.894 2.719 10.596 1.00 85.50 98 ALA A O 1
ATOM 778 N N . LEU A 1 99 ? -15.798 3.918 12.150 1.00 85.38 99 LEU A N 1
ATOM 779 C CA . LEU A 1 99 ? -14.520 3.229 11.992 1.00 85.38 99 LEU A CA 1
ATOM 780 C C . LEU A 1 99 ? -14.612 1.752 12.412 1.00 85.38 99 LEU A C 1
ATOM 782 O O . LEU A 1 99 ? -14.197 0.872 11.663 1.00 85.38 99 LEU A O 1
ATOM 786 N N . ALA A 1 100 ? -15.194 1.461 13.578 1.00 84.81 100 ALA A N 1
ATOM 787 C CA . ALA A 1 100 ? -15.289 0.099 14.111 1.00 84.81 100 ALA A CA 1
ATOM 788 C C . ALA A 1 100 ? -16.287 -0.798 13.351 1.00 84.81 100 ALA A C 1
ATOM 790 O O . ALA A 1 100 ? -16.149 -2.025 13.339 1.00 84.81 100 ALA A O 1
ATOM 791 N N . SER A 1 101 ? -17.294 -0.197 12.712 1.00 83.38 101 SER A N 1
ATOM 792 C CA .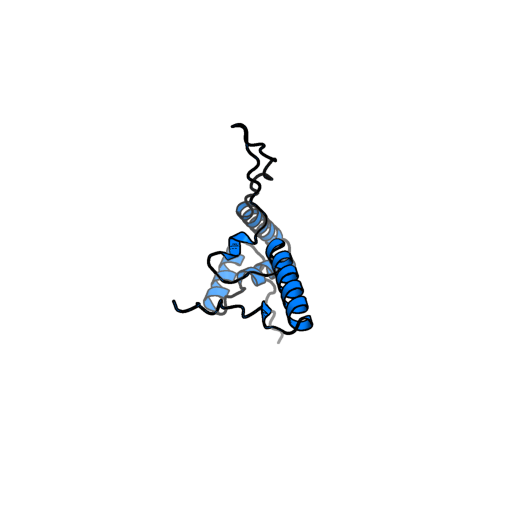 SER A 1 101 ? -18.257 -0.894 11.850 1.00 83.38 101 SER A CA 1
ATOM 793 C C . SER A 1 101 ? -17.772 -1.053 10.407 1.00 83.38 101 SER A C 1
ATOM 795 O O . SER A 1 101 ? -18.373 -1.813 9.645 1.00 83.38 101 SER A O 1
ATOM 797 N N . TYR A 1 102 ? -16.669 -0.403 10.021 1.00 81.19 102 TYR A N 1
ATOM 798 C CA . TYR A 1 102 ? -16.127 -0.505 8.671 1.00 81.19 102 TYR A CA 1
ATOM 799 C C . TYR A 1 102 ? -15.765 -1.960 8.329 1.00 81.19 102 TYR A C 1
ATOM 801 O O . TYR A 1 102 ? -14.990 -2.618 9.020 1.00 81.19 102 TYR A O 1
ATOM 809 N N . GLY A 1 103 ? -16.368 -2.489 7.260 1.00 78.06 103 GLY A N 1
ATOM 810 C CA . GLY A 1 103 ? -16.193 -3.880 6.822 1.00 78.06 103 GLY A CA 1
ATOM 811 C C . GLY A 1 103 ? -17.128 -4.901 7.485 1.00 78.06 103 GLY A C 1
ATOM 812 O O . GLY A 1 103 ? -17.232 -6.020 6.984 1.00 78.06 103 GLY A O 1
ATOM 813 N N . ARG A 1 104 ? -17.871 -4.526 8.535 1.00 80.12 104 ARG A N 1
ATOM 814 C CA . ARG A 1 104 ? -18.921 -5.365 9.134 1.00 80.12 104 ARG A CA 1
ATOM 815 C C . ARG A 1 104 ? -20.266 -5.017 8.506 1.00 80.12 104 ARG A C 1
ATOM 817 O O . ARG A 1 104 ? -20.710 -3.875 8.562 1.00 80.12 104 ARG A O 1
ATOM 824 N N . ARG A 1 105 ? -20.908 -5.999 7.874 1.00 72.94 105 ARG A N 1
ATOM 825 C CA . ARG A 1 105 ? -22.222 -5.828 7.220 1.00 72.94 105 ARG A CA 1
ATOM 826 C C . ARG A 1 105 ? -23.312 -6.699 7.826 1.00 72.94 105 ARG A C 1
ATOM 828 O O . ARG A 1 105 ? -24.475 -6.540 7.468 1.00 72.94 105 ARG A O 1
ATOM 835 N N . ASP A 1 106 ? -22.955 -7.618 8.714 1.00 84.00 106 ASP A N 1
ATOM 836 C CA . ASP A 1 106 ? -23.919 -8.480 9.370 1.00 84.00 106 ASP A CA 1
ATOM 837 C C . ASP A 1 106 ? -24.564 -7.761 10.573 1.00 84.00 106 ASP A C 1
ATOM 839 O O . ASP A 1 106 ? -23.877 -7.111 11.369 1.00 84.00 106 ASP A O 1
ATOM 843 N N . PRO A 1 107 ? -25.897 -7.847 10.717 1.00 78.12 107 PRO A N 1
ATOM 844 C CA . PRO A 1 107 ? -26.620 -7.121 11.757 1.00 78.12 107 PRO A CA 1
ATOM 845 C C . PRO A 1 107 ? -26.236 -7.588 13.169 1.00 78.12 107 PRO A C 1
ATOM 847 O O . PRO A 1 107 ? -26.161 -6.763 14.074 1.00 78.12 107 PRO A O 1
ATOM 850 N N . ALA A 1 108 ? -25.909 -8.873 13.347 1.00 80.06 108 ALA A N 1
ATOM 851 C CA . ALA A 1 108 ? -25.502 -9.432 14.636 1.00 80.06 108 ALA A CA 1
ATOM 852 C C . ALA A 1 108 ? -24.191 -8.814 15.161 1.00 80.06 108 ALA A C 1
ATOM 854 O O . ALA A 1 108 ? -24.120 -8.418 16.325 1.00 80.06 108 ALA A O 1
ATOM 855 N N . SER A 1 109 ? -23.171 -8.648 14.311 1.00 80.31 109 SER A N 1
ATOM 856 C CA . SER A 1 109 ? -21.909 -8.006 14.703 1.00 80.31 109 SER A CA 1
ATOM 857 C C . SER A 1 109 ? -22.066 -6.519 14.993 1.00 80.31 109 SER A C 1
ATOM 859 O O . SER A 1 109 ? -21.314 -5.983 15.808 1.00 80.31 109 SER A O 1
ATOM 861 N N . LEU A 1 110 ? -23.021 -5.840 14.348 1.00 81.75 110 LEU A N 1
ATOM 862 C CA . LEU A 1 110 ? -23.336 -4.440 14.643 1.00 81.75 110 LEU A CA 1
ATOM 863 C C . LEU A 1 110 ? -24.070 -4.295 15.981 1.00 81.75 110 LEU A C 1
ATOM 865 O O . LEU A 1 110 ? -23.774 -3.370 16.734 1.00 81.75 110 LEU A O 1
ATOM 869 N N . GLU A 1 111 ? -24.985 -5.208 16.312 1.00 82.06 111 GLU A N 1
ATOM 870 C CA . GLU A 1 111 ? -25.627 -5.236 17.633 1.00 82.06 111 GLU A CA 1
ATOM 871 C C . GLU A 1 111 ? -24.627 -5.551 18.747 1.00 82.06 111 GLU A C 1
ATOM 873 O O . GLU A 1 111 ? -24.605 -4.864 19.769 1.00 82.06 111 GLU A O 1
ATOM 878 N N . GLN A 1 112 ? -23.730 -6.512 18.523 1.00 83.31 112 GLN A N 1
ATOM 879 C CA . GLN A 1 112 ? -22.650 -6.810 19.459 1.00 83.31 112 GLN A CA 1
ATOM 880 C C . GLN A 1 112 ? -21.722 -5.600 19.651 1.00 83.31 112 GLN A C 1
ATOM 882 O O . GLN A 1 112 ? -21.355 -5.286 20.781 1.00 83.31 112 GLN A O 1
ATOM 887 N N . LEU A 1 113 ? -21.394 -4.877 18.574 1.00 84.69 113 LEU A N 1
ATOM 888 C CA . LEU A 1 113 ? -20.600 -3.648 18.645 1.00 84.69 113 LEU A CA 1
ATOM 889 C C . LEU A 1 113 ? -21.304 -2.564 19.473 1.00 84.69 113 LEU A C 1
ATOM 891 O O . LEU A 1 113 ? -20.674 -1.937 20.323 1.00 84.69 113 LEU A O 1
ATOM 895 N N . ARG A 1 114 ? -22.616 -2.376 19.284 1.00 82.56 114 ARG A N 1
ATOM 896 C CA . ARG A 1 114 ? -23.420 -1.448 20.099 1.00 82.56 114 ARG A CA 1
ATOM 897 C C . ARG A 1 114 ? -23.431 -1.849 21.573 1.00 82.56 114 ARG A C 1
ATOM 899 O O . ARG A 1 114 ? -23.287 -0.981 22.429 1.00 82.56 114 ARG A O 1
ATOM 906 N N . ALA A 1 115 ? -23.543 -3.142 21.876 1.00 83.44 115 ALA A N 1
ATOM 907 C CA . ALA A 1 115 ? -23.470 -3.643 23.247 1.00 83.44 115 ALA A CA 1
ATOM 908 C C . ALA A 1 115 ? -22.092 -3.379 23.884 1.00 83.44 115 ALA A C 1
ATOM 910 O O . ALA A 1 115 ? -22.016 -3.006 25.055 1.00 83.44 115 ALA A O 1
ATOM 911 N N . THR A 1 116 ? -21.003 -3.506 23.116 1.00 84.25 116 THR A N 1
ATOM 912 C CA . THR A 1 116 ? -19.652 -3.145 23.573 1.00 84.25 116 THR A CA 1
ATOM 913 C C . THR A 1 116 ? -19.524 -1.645 23.841 1.00 84.25 116 THR A C 1
ATOM 915 O O . THR A 1 116 ? -19.035 -1.267 24.900 1.00 84.25 116 THR A O 1
ATOM 918 N N . PHE A 1 117 ? -20.020 -0.787 22.947 1.00 82.00 117 PHE A N 1
ATOM 919 C CA . PHE A 1 117 ? -19.998 0.669 23.142 1.00 82.00 117 PHE A CA 1
ATOM 920 C C . PHE A 1 117 ? -20.814 1.100 24.371 1.00 82.00 117 PHE A C 1
ATOM 922 O O . PHE A 1 117 ? -20.356 1.932 25.151 1.00 82.00 117 PHE A O 1
ATOM 929 N N . ALA A 1 118 ? -21.977 0.479 24.598 1.00 81.75 118 ALA A N 1
ATOM 930 C CA . ALA A 1 118 ? -22.794 0.722 25.785 1.00 81.75 118 ALA A CA 1
ATOM 931 C C . ALA A 1 118 ? -22.086 0.291 27.083 1.00 81.75 118 ALA A C 1
ATOM 933 O O . ALA A 1 118 ? -22.162 0.998 28.086 1.00 81.75 118 ALA A O 1
ATOM 934 N N . LYS A 1 119 ? -21.357 -0.835 27.064 1.00 81.06 119 LYS A N 1
ATOM 935 C CA . LYS A 1 119 ? -20.533 -1.287 28.198 1.00 81.06 119 LYS A CA 1
ATOM 936 C C . LYS A 1 119 ? -19.401 -0.304 28.515 1.00 81.06 119 LYS A C 1
ATOM 938 O O . LYS A 1 119 ? -19.100 -0.082 29.684 1.00 81.06 119 LYS A O 1
ATOM 943 N N . GLU A 1 120 ? -18.814 0.303 27.488 1.00 76.69 120 GLU A N 1
ATOM 944 C CA . GLU A 1 120 ? -17.779 1.334 27.618 1.00 76.69 120 GLU A CA 1
ATOM 945 C C . GLU A 1 120 ? -18.347 2.730 27.933 1.00 76.69 120 GLU A C 1
ATOM 947 O O . GLU A 1 120 ? -17.597 3.696 28.008 1.00 76.69 120 GLU A O 1
ATOM 952 N N . GLY A 1 121 ? -19.660 2.876 28.146 1.00 72.94 121 GLY A N 1
ATOM 953 C CA . GLY A 1 121 ? -20.271 4.165 28.481 1.00 72.94 121 GLY A CA 1
ATOM 954 C C . GLY A 1 121 ? -20.192 5.202 27.356 1.00 72.94 121 GLY A C 1
ATOM 955 O O . GLY A 1 121 ? -20.325 6.394 27.621 1.00 72.94 121 GLY A O 1
ATOM 956 N N . ILE A 1 122 ? -19.969 4.765 26.113 1.00 77.94 122 ILE A N 1
ATOM 957 C CA . ILE A 1 122 ? -19.976 5.638 24.941 1.00 77.94 122 ILE A CA 1
ATOM 958 C C . ILE A 1 122 ? -21.442 5.881 24.553 1.00 77.94 122 ILE A C 1
ATOM 960 O O . ILE A 1 122 ? -22.172 4.909 24.318 1.00 77.94 122 ILE A O 1
ATOM 964 N N . PRO A 1 123 ? -21.907 7.143 24.495 1.00 64.81 123 PRO A N 1
ATOM 965 C CA . PRO A 1 123 ? -23.288 7.460 24.187 1.00 64.81 123 PRO A CA 1
ATOM 966 C C . PRO A 1 123 ? -23.668 6.875 22.819 1.00 64.81 123 PRO A C 1
ATOM 968 O O . PRO A 1 123 ? -22.995 7.142 21.818 1.00 64.81 123 PRO A O 1
ATOM 971 N N . PRO A 1 124 ? -24.753 6.085 22.738 1.00 60.44 124 PRO A N 1
ATOM 972 C CA . PRO A 1 124 ? -25.260 5.634 21.458 1.00 60.44 124 PRO A CA 1
ATOM 973 C C . PRO A 1 124 ? -25.735 6.874 20.705 1.00 60.44 124 PRO A C 1
ATOM 975 O O . PRO A 1 124 ? -26.632 7.588 21.156 1.00 60.44 124 PRO A O 1
ATOM 978 N N . GLY A 1 125 ? -25.100 7.171 19.575 1.00 52.59 125 GLY A N 1
ATOM 979 C CA . GLY A 1 125 ? -25.504 8.274 18.719 1.00 52.59 125 GLY A CA 1
ATOM 980 C C . GLY A 1 125 ? -26.977 8.138 18.322 1.00 52.59 125 GLY A C 1
ATOM 981 O O . GLY A 1 125 ? -27.298 7.369 17.424 1.00 52.59 125 GLY A O 1
ATOM 982 N N . ILE A 1 126 ? -27.814 8.956 18.969 1.00 48.69 126 ILE A N 1
ATOM 983 C CA . ILE A 1 126 ? -29.241 9.232 18.735 1.00 48.69 126 ILE A CA 1
ATOM 984 C C . ILE A 1 126 ? -30.230 8.146 19.231 1.00 48.69 126 ILE A C 1
ATOM 986 O O . ILE A 1 126 ? -30.222 7.019 18.732 1.00 48.69 126 ILE A O 1
ATOM 990 N N . PRO A 1 127 ? -31.174 8.490 20.139 1.00 41.25 127 PRO A N 1
ATOM 991 C CA . PRO A 1 127 ? -32.397 7.718 20.324 1.00 41.25 127 PRO A CA 1
ATOM 992 C C . PRO A 1 127 ? -33.274 7.874 19.078 1.00 41.25 127 PRO A C 1
ATOM 994 O O . PRO A 1 127 ? -33.585 8.993 18.674 1.00 41.25 127 PRO A O 1
ATOM 997 N N . VAL A 1 128 ? -33.714 6.764 18.482 1.00 43.09 128 VAL A N 1
ATOM 998 C CA . VAL A 1 128 ? -34.869 6.777 17.575 1.00 43.09 128 VAL A CA 1
ATOM 999 C C . VAL A 1 128 ? -36.069 7.281 18.382 1.00 43.09 128 VAL A C 1
ATOM 1001 O O . VAL A 1 128 ? -36.750 6.532 19.077 1.00 43.09 128 VAL A O 1
ATOM 1004 N N . THR A 1 129 ? -36.313 8.587 18.342 1.00 42.03 129 THR A N 1
ATOM 1005 C CA . THR A 1 129 ? -37.616 9.148 18.663 1.00 42.03 129 THR A CA 1
ATOM 1006 C C . THR A 1 129 ? -38.501 8.880 17.458 1.00 42.03 129 THR A C 1
ATOM 1008 O O . THR A 1 129 ? -38.504 9.617 16.474 1.00 42.03 129 THR A O 1
ATOM 1011 N N . LEU A 1 130 ? -39.247 7.773 17.543 1.00 42.69 130 LEU A N 1
ATOM 1012 C CA . LEU A 1 130 ? -40.501 7.616 16.818 1.00 42.69 130 LEU A CA 1
ATOM 1013 C C . LEU A 1 130 ? -41.300 8.908 17.014 1.00 42.69 130 LEU A C 1
ATOM 1015 O O . 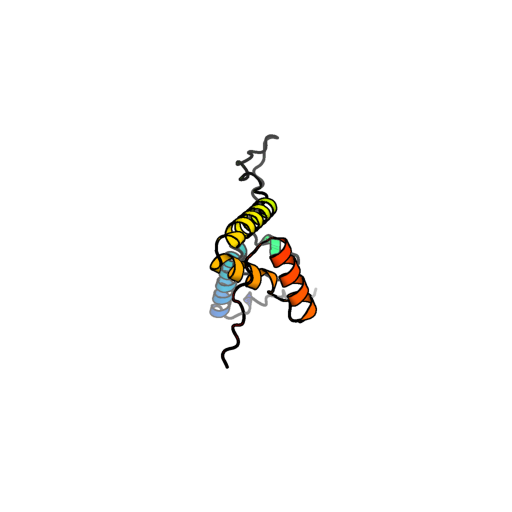LEU A 1 130 ? -41.622 9.273 18.148 1.00 42.69 130 LEU A O 1
ATOM 1019 N N . ARG A 1 131 ? -41.622 9.597 15.923 1.00 36.75 131 ARG A N 1
ATOM 1020 C CA . ARG A 1 131 ? -42.672 10.607 15.934 1.00 36.75 131 ARG A CA 1
ATOM 1021 C C . ARG A 1 131 ? -43.845 10.052 15.134 1.00 36.75 131 ARG A C 1
ATOM 1023 O O . ARG A 1 131 ? -43.639 9.533 14.040 1.00 36.75 131 ARG A O 1
ATOM 1030 N N . ALA A 1 132 ? -44.997 10.095 15.799 1.00 45.75 132 ALA A N 1
ATOM 1031 C CA . ALA A 1 132 ? -46.307 9.590 15.406 1.00 45.75 132 ALA A CA 1
ATOM 1032 C C . ALA A 1 132 ? -46.788 10.064 14.031 1.00 45.75 132 ALA A C 1
ATOM 1034 O O . ALA A 1 132 ? -46.373 11.171 13.613 1.00 45.75 132 ALA A O 1
#

Radius of gyration: 29.84 Å; Cα contacts (8 Å, |Δi|>4): 62; chains: 1; bounding box: 82×36×68 Å

pLDDT: mean 77.22, std 14.91, range [36.75, 96.31]

Secondary structure (DSSP, 8-state):
--------TTTTS-HHHHHHHHHHHHHHHHHHHTTSS---SGGGGGGSPPP-----SSS-----------HHHHHHHHHHHHHHHHTT-HHHHHHHHHHHHTT---HHHHHHHHHHHHHTTPPPS-------

Sequence (132 aa):
MQQSRLWRPYETLNPAVRLQMLEAAATAISLIEVRDISPPGEHAKLFWSEPQTGFTSGLSAKTPKPEPVDHWQRAIQAIDEAIIEARHDPETARSLFALASYGRRDPASLEQLRATFAKEGIPPGIPVTLRA

Foldseek 3Di:
DDPDPPPDPLVPDDPVVSVVVVVVVVVVLVCLQVPVDQDDDPCSCVSHDDDPPPPQPVPPPCPPPPPPPPVVVVVVVVLVVLLVVLLPDVVSVVVNLCVVCVPPDDVVVSVVVVVVNVVSNRDDNDDPPDDD

Solvent-accessible surface area (backbone atoms only — not comparable to full-atom values): 8225 Å² total; per-residue (Å²): 135,83,80,76,80,77,88,51,76,65,81,70,43,56,71,69,60,42,51,53,51,52,51,51,51,51,52,50,46,57,35,32,43,74,61,79,43,84,66,82,65,95,67,42,69,72,53,36,66,77,75,87,73,68,84,46,82,90,50,72,81,67,65,80,65,73,69,82,69,53,61,63,60,53,48,52,49,54,51,51,51,48,52,61,44,9,46,79,34,62,68,48,27,44,53,51,48,54,60,72,43,60,92,62,84,56,68,68,64,51,52,51,49,51,54,51,37,53,74,68,55,29,58,75,76,71,81,88,72,83,74,132

Organism: Xanthomonas euvesicatoria pv. vesicatoria (strain 85-10) (NCBI:txid316273)